Protein AF-A0A4T2C5W6-F1 (afdb_monomer_lite)

Structure (mmCIF, N/CA/C/O backbone):
data_AF-A0A4T2C5W6-F1
#
_entry.id   AF-A0A4T2C5W6-F1
#
loop_
_atom_site.group_PDB
_atom_site.id
_atom_site.type_symbol
_atom_site.label_atom_id
_atom_site.label_alt_id
_atom_site.label_comp_id
_atom_site.label_asym_id
_atom_site.label_entity_id
_atom_site.label_seq_id
_atom_site.pdbx_PDB_ins_code
_atom_site.Cartn_x
_atom_site.Cartn_y
_atom_site.Cartn_z
_atom_site.occupancy
_atom_site.B_iso_or_equiv
_atom_site.auth_seq_id
_atom_site.auth_comp_id
_atom_site.auth_asym_id
_atom_site.auth_atom_id
_atom_site.pdbx_PDB_model_num
ATOM 1 N N . MET A 1 1 ? 34.489 -0.009 -21.075 1.00 45.25 1 MET A N 1
ATOM 2 C CA . MET A 1 1 ? 33.476 0.198 -20.024 1.00 45.25 1 MET A CA 1
ATOM 3 C C . MET A 1 1 ? 32.177 -0.317 -20.602 1.00 45.25 1 MET A C 1
ATOM 5 O O . MET A 1 1 ? 31.768 0.202 -21.627 1.00 45.25 1 MET A O 1
ATOM 9 N N . LEU A 1 2 ? 31.645 -1.422 -20.079 1.00 47.81 2 LEU A N 1
ATOM 10 C CA . LEU A 1 2 ? 30.316 -1.887 -20.470 1.00 47.81 2 LEU A CA 1
ATOM 11 C C . LEU A 1 2 ? 29.324 -1.000 -19.714 1.00 47.81 2 LEU A C 1
ATOM 13 O O . LEU A 1 2 ? 29.351 -0.995 -18.481 1.00 47.81 2 LEU A O 1
ATOM 17 N N . ASP A 1 3 ? 28.538 -0.211 -20.446 1.00 53.34 3 ASP A N 1
ATOM 18 C CA . ASP A 1 3 ? 27.365 0.473 -19.903 1.00 53.34 3 ASP A CA 1
ATOM 19 C C . ASP A 1 3 ? 26.443 -0.606 -19.333 1.00 53.34 3 ASP A C 1
ATOM 21 O O . ASP A 1 3 ? 25.824 -1.372 -20.073 1.00 53.34 3 ASP A O 1
ATOM 25 N N . HIS A 1 4 ? 26.419 -0.727 -18.008 1.00 56.66 4 HIS A N 1
ATOM 26 C CA . HIS A 1 4 ? 25.373 -1.488 -17.346 1.00 56.66 4 HIS A CA 1
ATOM 27 C C . HIS A 1 4 ? 24.108 -0.643 -17.486 1.00 56.66 4 HIS A C 1
ATOM 29 O O . HIS A 1 4 ? 24.172 0.553 -17.189 1.00 56.66 4 HIS A O 1
ATOM 35 N N . PRO A 1 5 ? 22.990 -1.203 -17.971 1.00 62.75 5 PRO A N 1
ATOM 36 C CA . PRO A 1 5 ? 21.770 -0.427 -18.061 1.00 62.75 5 PRO A CA 1
ATOM 37 C C . PRO A 1 5 ? 21.413 0.102 -16.665 1.00 62.75 5 PRO A C 1
ATOM 39 O O . PRO A 1 5 ? 21.513 -0.618 -15.672 1.00 62.75 5 PRO A O 1
ATOM 42 N N . GLU A 1 6 ? 21.084 1.392 -16.580 1.00 82.06 6 GLU A N 1
ATOM 43 C CA . GLU A 1 6 ? 20.726 2.023 -15.311 1.00 82.06 6 GLU A CA 1
ATOM 44 C C . GLU A 1 6 ? 19.495 1.323 -14.719 1.00 82.06 6 GLU A C 1
ATOM 46 O O . GLU A 1 6 ? 18.515 1.063 -15.422 1.00 82.06 6 GLU A O 1
ATOM 51 N N . SER A 1 7 ? 19.551 1.009 -13.423 1.00 91.06 7 SER A N 1
ATOM 52 C CA . SER A 1 7 ? 18.436 0.416 -12.679 1.00 91.06 7 SER A CA 1
ATOM 53 C C . SER A 1 7 ? 17.162 1.249 -12.826 1.00 91.06 7 SER A C 1
ATOM 55 O O . SER A 1 7 ? 17.215 2.481 -12.836 1.00 91.06 7 SER A O 1
ATOM 57 N N . ILE A 1 8 ? 16.003 0.595 -12.844 1.00 94.81 8 ILE A N 1
ATOM 58 C CA . ILE A 1 8 ? 14.708 1.271 -12.959 1.00 94.81 8 ILE A CA 1
ATOM 59 C C . ILE A 1 8 ? 14.157 1.537 -11.556 1.00 94.81 8 ILE A C 1
ATOM 61 O O . ILE A 1 8 ? 13.962 0.606 -10.780 1.00 94.81 8 ILE A O 1
ATOM 65 N N . SER A 1 9 ? 13.857 2.791 -11.218 1.00 96.56 9 SER A N 1
ATOM 66 C CA . SER A 1 9 ? 13.203 3.126 -9.945 1.00 96.56 9 SER A CA 1
ATOM 67 C C . SER A 1 9 ? 11.696 2.864 -9.976 1.00 96.56 9 SER A C 1
ATOM 69 O O . SER A 1 9 ? 11.024 3.102 -10.986 1.00 96.56 9 SER A O 1
ATOM 71 N N . GLY A 1 10 ? 11.137 2.460 -8.834 1.00 97.50 10 GLY A N 1
ATOM 72 C CA . GLY A 1 10 ? 9.693 2.474 -8.617 1.00 97.50 10 GLY A CA 1
ATOM 73 C C . GLY A 1 10 ? 9.111 3.878 -8.815 1.00 97.50 10 GLY A C 1
ATOM 74 O O . GLY A 1 10 ? 9.710 4.889 -8.453 1.00 97.50 10 GLY A O 1
ATOM 75 N N . THR A 1 11 ? 7.930 3.965 -9.422 1.00 97.38 11 THR A N 1
ATOM 76 C CA . THR A 1 11 ? 7.331 5.250 -9.820 1.00 97.38 11 THR A CA 1
ATOM 77 C C . THR A 1 11 ? 5.816 5.268 -9.654 1.00 97.38 11 THR A C 1
ATOM 79 O O . THR A 1 11 ? 5.150 4.234 -9.610 1.00 97.38 11 THR A O 1
ATOM 82 N N . ASN A 1 12 ? 5.245 6.470 -9.576 1.00 96.38 12 ASN A N 1
ATOM 83 C CA . ASN A 1 12 ? 3.798 6.697 -9.626 1.00 96.38 12 ASN A CA 1
ATOM 84 C C . ASN A 1 12 ? 3.313 7.131 -11.025 1.00 96.38 12 ASN A C 1
ATOM 86 O O . ASN A 1 12 ? 2.111 7.324 -11.227 1.00 96.38 12 ASN A O 1
ATOM 90 N N . ALA A 1 13 ? 4.222 7.299 -11.992 1.00 97.31 13 ALA A N 1
ATOM 91 C CA . ALA A 1 13 ? 3.885 7.709 -13.351 1.00 97.31 13 ALA A CA 1
ATOM 92 C C . ALA A 1 13 ? 3.167 6.577 -14.099 1.00 97.31 13 ALA A C 1
ATOM 94 O O . ALA A 1 13 ? 3.681 5.463 -14.215 1.00 97.31 13 ALA A O 1
ATOM 95 N N . ARG A 1 14 ? 1.955 6.844 -14.597 1.00 95.00 14 ARG A N 1
ATOM 96 C CA . ARG A 1 14 ? 1.139 5.845 -15.308 1.00 95.00 14 ARG A CA 1
ATOM 97 C C . ARG A 1 14 ? 1.819 5.412 -16.610 1.00 95.00 14 ARG A C 1
ATOM 99 O O . ARG A 1 14 ? 2.407 6.233 -17.301 1.00 95.00 14 ARG A O 1
ATOM 106 N N . GLY A 1 15 ? 1.698 4.129 -16.950 1.00 94.75 15 GLY A N 1
ATOM 107 C CA . GLY A 1 15 ? 2.243 3.561 -18.190 1.00 94.75 15 GLY A CA 1
ATOM 108 C C . GLY A 1 15 ? 3.731 3.198 -18.142 1.00 94.75 15 GLY A C 1
ATOM 109 O O . GLY A 1 15 ? 4.209 2.552 -19.067 1.00 94.75 15 GLY A O 1
ATOM 110 N N . GLN A 1 16 ? 4.455 3.550 -17.073 1.00 96.38 16 GLN A N 1
ATOM 111 C CA . GLN A 1 16 ? 5.837 3.101 -16.873 1.00 96.38 16 GLN A CA 1
ATOM 112 C C . GLN A 1 16 ? 5.883 1.665 -16.329 1.00 96.38 16 GLN A C 1
ATOM 114 O O . GLN A 1 16 ? 4.996 1.246 -15.583 1.00 96.38 16 GLN A O 1
ATOM 119 N N . LEU A 1 17 ? 6.934 0.917 -16.683 1.00 96.62 17 LEU A N 1
ATOM 120 C CA . LEU A 1 17 ? 7.119 -0.490 -16.300 1.00 96.62 17 LEU A CA 1
ATOM 121 C C . LEU A 1 17 ? 7.062 -0.699 -14.777 1.00 96.62 17 LEU A C 1
ATOM 123 O O . LEU A 1 17 ? 6.331 -1.569 -14.306 1.00 96.62 17 LEU A O 1
ATOM 127 N N . ALA A 1 18 ? 7.768 0.151 -14.025 1.00 97.12 18 ALA A N 1
ATOM 128 C CA . ALA A 1 18 ? 7.822 0.146 -12.562 1.00 97.12 18 ALA A CA 1
ATOM 129 C C . ALA A 1 18 ? 6.740 1.030 -11.901 1.00 97.12 18 ALA A C 1
ATOM 131 O O . ALA A 1 18 ? 6.877 1.461 -10.751 1.00 97.12 18 ALA A O 1
ATOM 132 N N . SER A 1 19 ? 5.667 1.365 -12.630 1.00 98.00 19 SER A N 1
ATOM 133 C CA . SER A 1 19 ? 4.544 2.121 -12.068 1.00 98.00 19 SER A CA 1
ATOM 134 C C . SER A 1 19 ? 3.847 1.317 -10.975 1.00 98.00 19 SER A C 1
ATOM 136 O O . SER A 1 19 ? 3.672 0.101 -11.109 1.00 98.00 19 SER A O 1
ATOM 138 N N . ARG A 1 20 ? 3.416 1.998 -9.907 1.00 96.56 20 ARG A N 1
ATOM 139 C CA . ARG A 1 20 ? 2.690 1.371 -8.799 1.00 96.56 20 ARG A CA 1
ATOM 140 C C . ARG A 1 20 ? 1.522 0.521 -9.302 1.00 96.56 20 ARG A C 1
ATOM 142 O O . ARG A 1 20 ? 0.782 0.921 -10.204 1.00 96.56 20 ARG A O 1
ATOM 149 N N . SER A 1 21 ? 1.353 -0.649 -8.698 1.00 96.75 21 SER A N 1
ATOM 150 C CA . SER A 1 21 ? 0.258 -1.557 -9.031 1.00 96.75 21 SER A CA 1
ATOM 151 C C . SER A 1 21 ? -0.951 -1.349 -8.113 1.00 96.75 21 SER A C 1
ATOM 153 O O . SER A 1 21 ? -1.037 -0.375 -7.366 1.00 96.75 21 SER A O 1
ATOM 155 N N . SER A 1 22 ? -1.913 -2.263 -8.194 1.00 96.25 22 SER A N 1
ATOM 156 C CA . SER A 1 22 ? -2.975 -2.419 -7.202 1.00 96.25 22 SER A CA 1
ATOM 157 C C . SER A 1 22 ? -2.614 -3.507 -6.193 1.00 96.25 22 SER A C 1
ATOM 159 O O . SER A 1 22 ? -1.877 -4.445 -6.509 1.00 96.25 22 SER A O 1
ATOM 161 N N . TRP A 1 23 ? -3.163 -3.382 -4.988 1.00 97.75 23 TRP A N 1
ATOM 162 C CA . TRP A 1 23 ? -3.029 -4.383 -3.937 1.00 97.75 23 TRP A CA 1
ATOM 163 C C . TRP A 1 23 ? -3.803 -5.653 -4.273 1.00 97.75 23 TRP A C 1
ATOM 165 O O . TRP A 1 23 ? -4.943 -5.587 -4.736 1.00 97.75 23 TRP A O 1
ATOM 175 N N . ARG A 1 24 ? -3.208 -6.807 -3.982 1.00 98.31 24 ARG A N 1
ATOM 176 C CA . ARG A 1 24 ? -3.917 -8.083 -3.928 1.00 98.31 24 ARG A CA 1
ATOM 177 C C . ARG A 1 24 ? -4.754 -8.139 -2.656 1.00 98.31 24 ARG A C 1
ATOM 179 O O . ARG A 1 24 ? -4.331 -7.678 -1.597 1.00 98.31 24 ARG A O 1
ATOM 186 N N . ASP A 1 25 ? -5.906 -8.792 -2.739 1.00 97.25 25 ASP A N 1
ATOM 187 C CA . ASP A 1 25 ? -6.771 -9.039 -1.583 1.00 97.25 25 ASP A CA 1
ATOM 188 C C . ASP A 1 25 ? -6.022 -9.688 -0.413 1.00 97.25 25 ASP A C 1
ATOM 190 O O . ASP A 1 25 ? -6.188 -9.282 0.734 1.00 97.25 25 ASP A O 1
ATOM 194 N N . GLN A 1 26 ? -5.187 -10.689 -0.709 1.00 97.81 26 GLN A N 1
ATOM 195 C CA . GLN A 1 26 ? -4.390 -11.398 0.295 1.00 97.81 26 GLN A CA 1
ATOM 196 C C . GLN A 1 26 ? -3.355 -10.488 0.955 1.00 97.81 26 GLN A C 1
ATOM 198 O O . GLN A 1 26 ? -3.123 -10.608 2.149 1.00 97.81 26 GLN A O 1
ATOM 203 N N . THR A 1 27 ? -2.782 -9.545 0.210 1.00 98.56 27 THR A N 1
ATOM 204 C CA . THR A 1 27 ? -1.826 -8.561 0.727 1.00 98.56 27 THR A CA 1
ATOM 205 C C . THR A 1 27 ? -2.502 -7.592 1.695 1.00 98.56 27 THR A C 1
ATOM 207 O O . THR A 1 27 ? -1.971 -7.317 2.767 1.00 98.56 27 THR A O 1
ATOM 210 N N . VAL A 1 28 ? -3.711 -7.122 1.366 1.00 98.44 28 VAL A N 1
ATOM 211 C CA . VAL A 1 28 ? -4.498 -6.266 2.272 1.00 98.44 28 VAL A CA 1
ATOM 212 C C . VAL A 1 28 ? -4.918 -7.030 3.528 1.00 98.44 28 VAL A C 1
ATOM 214 O O . VAL A 1 28 ? -4.811 -6.495 4.630 1.00 98.44 28 VAL A O 1
ATOM 217 N N . GLN A 1 29 ? -5.380 -8.275 3.376 1.00 98.38 29 GLN A N 1
ATOM 218 C CA . GLN A 1 29 ? -5.744 -9.127 4.508 1.00 98.38 29 GLN A CA 1
ATOM 219 C C . GLN A 1 29 ? -4.529 -9.421 5.397 1.00 98.38 29 GLN A C 1
ATOM 221 O O . GLN A 1 29 ? -4.606 -9.241 6.605 1.00 98.38 29 GLN A O 1
ATOM 226 N N . GLY A 1 30 ? -3.391 -9.776 4.800 1.00 98.44 30 GLY A N 1
ATOM 227 C CA . GLY A 1 30 ? -2.151 -10.056 5.518 1.00 98.44 30 GLY A CA 1
ATOM 228 C C . GLY A 1 30 ? -1.647 -8.856 6.318 1.00 98.44 30 GLY A C 1
ATOM 229 O O . GLY A 1 30 ? -1.314 -9.012 7.488 1.00 98.44 30 GLY A O 1
ATOM 230 N N . ALA A 1 31 ? -1.670 -7.649 5.741 1.00 98.50 31 ALA A N 1
ATOM 231 C CA . ALA A 1 31 ? -1.281 -6.432 6.456 1.00 98.50 31 ALA A CA 1
ATOM 232 C C . ALA A 1 31 ? -2.190 -6.132 7.663 1.00 98.50 31 ALA A C 1
ATOM 234 O O . ALA A 1 31 ? -1.713 -5.624 8.676 1.00 98.50 31 ALA A O 1
ATOM 235 N N . TRP A 1 32 ? -3.485 -6.450 7.569 1.00 98.56 32 TRP A N 1
ATOM 236 C CA . TRP A 1 32 ? -4.403 -6.361 8.704 1.00 98.56 32 TRP A CA 1
ATOM 237 C C . TRP A 1 32 ? -4.101 -7.433 9.754 1.00 98.56 32 TRP A C 1
ATOM 239 O O . TRP A 1 32 ? -3.941 -7.110 10.926 1.00 98.56 32 TRP A O 1
ATOM 249 N N . ASP A 1 33 ? -3.994 -8.697 9.347 1.00 98.19 33 ASP A N 1
ATOM 250 C CA . ASP A 1 33 ? -3.824 -9.833 10.259 1.00 98.19 33 ASP A CA 1
ATOM 251 C C . ASP A 1 33 ? -2.506 -9.766 11.039 1.00 98.19 33 ASP A C 1
ATOM 253 O O . ASP A 1 33 ? -2.480 -10.104 12.220 1.00 98.19 33 ASP A O 1
ATOM 257 N N . GLN A 1 34 ? -1.437 -9.279 10.404 1.00 97.69 34 GLN A N 1
ATOM 258 C CA . GLN A 1 34 ? -0.122 -9.098 11.026 1.00 97.69 34 GLN A CA 1
ATOM 259 C C . GLN A 1 34 ? -0.047 -7.875 11.949 1.00 97.69 34 GLN A C 1
ATOM 261 O O . GLN A 1 34 ? 0.857 -7.795 12.780 1.00 97.69 34 GLN A O 1
ATOM 266 N N . ALA A 1 35 ? -0.962 -6.912 11.812 1.00 97.88 35 ALA A N 1
ATOM 267 C CA . ALA A 1 35 ? -0.981 -5.750 12.687 1.00 97.88 35 ALA A CA 1
ATOM 268 C C . ALA A 1 35 ? -1.390 -6.150 14.113 1.00 97.88 35 ALA A C 1
ATOM 270 O O . ALA A 1 35 ? -2.214 -7.046 14.326 1.00 97.88 35 ALA A O 1
ATOM 271 N N . VAL A 1 36 ? -0.824 -5.447 15.095 1.00 98.12 36 VAL A N 1
ATOM 272 C CA . VAL A 1 36 ? -1.098 -5.683 16.517 1.00 98.12 36 VAL A CA 1
ATOM 273 C C . VAL A 1 36 ? -2.555 -5.347 16.823 1.00 98.12 36 VAL A C 1
ATOM 275 O O . VAL A 1 36 ? -3.032 -4.271 16.459 1.00 98.12 36 VAL A O 1
ATOM 278 N N . ASP A 1 37 ? -3.254 -6.251 17.507 1.00 98.38 37 ASP A N 1
ATOM 279 C CA . ASP A 1 37 ? -4.630 -6.024 17.948 1.00 98.38 37 ASP A CA 1
ATOM 280 C C . ASP A 1 37 ? -4.713 -4.896 18.979 1.00 98.38 37 ASP A C 1
ATOM 282 O O . ASP A 1 37 ? -3.919 -4.822 19.921 1.00 98.38 37 ASP A O 1
ATOM 286 N N . ALA A 1 38 ? -5.720 -4.039 18.829 1.00 96.81 38 ALA A N 1
ATOM 287 C CA . ALA A 1 38 ? -6.051 -3.054 19.847 1.00 96.81 38 ALA A CA 1
ATOM 288 C C . ALA A 1 38 ? -7.020 -3.655 20.890 1.00 96.81 38 ALA A C 1
ATOM 290 O O . ALA A 1 38 ? -7.948 -4.376 20.515 1.00 96.81 38 ALA A O 1
ATOM 291 N N . PRO A 1 39 ? -6.891 -3.331 22.196 1.00 93.38 39 PRO A N 1
ATOM 292 C CA . PRO A 1 39 ? -7.712 -3.92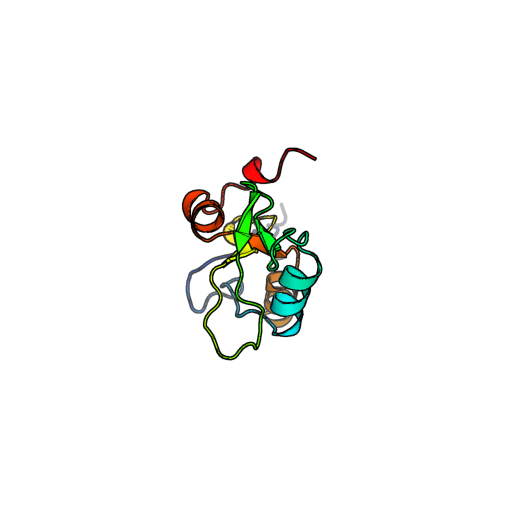4 23.263 1.00 93.38 39 PRO A CA 1
ATOM 293 C C . PRO A 1 39 ? -9.229 -3.752 23.105 1.00 93.38 39 PRO A C 1
ATOM 295 O O . PRO A 1 39 ? -10.001 -4.503 23.692 1.00 93.38 39 PRO A O 1
ATOM 298 N N . GLN A 1 40 ? -9.662 -2.745 22.348 1.00 89.19 40 GLN A N 1
ATOM 299 C CA . GLN A 1 40 ? -11.070 -2.391 22.134 1.00 89.19 40 GLN A CA 1
ATOM 300 C C . GLN A 1 40 ? -11.601 -2.903 20.781 1.00 89.19 40 GLN A C 1
ATOM 302 O O . GLN A 1 40 ? -12.713 -2.557 20.387 1.00 89.19 40 GLN A O 1
ATOM 307 N N . GLY A 1 41 ? -10.816 -3.730 20.082 1.00 93.12 41 GLY A N 1
ATOM 308 C CA . GLY A 1 41 ? -11.049 -4.130 18.697 1.00 93.12 41 GLY A CA 1
ATOM 309 C C . GLY A 1 41 ? -10.284 -3.254 17.703 1.00 93.12 41 GLY A C 1
ATOM 310 O O . GLY A 1 41 ? -9.842 -2.155 18.030 1.00 93.12 41 GLY A O 1
ATOM 311 N N . GLY A 1 42 ? -10.114 -3.767 16.483 1.00 97.50 42 GLY A N 1
ATOM 312 C CA . GLY A 1 42 ? -9.298 -3.124 15.455 1.00 97.50 42 GLY A CA 1
ATOM 313 C C . GLY A 1 42 ? -7.803 -3.417 15.602 1.00 97.50 42 GLY A C 1
ATOM 314 O O . GLY A 1 42 ? -7.401 -4.363 16.281 1.00 97.50 42 GLY A O 1
ATOM 315 N N . LYS A 1 43 ? -6.979 -2.605 14.939 1.00 98.56 43 LYS A N 1
ATOM 316 C CA . LYS A 1 43 ? -5.524 -2.762 14.843 1.00 98.56 43 LYS A CA 1
ATOM 317 C C . LYS A 1 43 ? -4.812 -1.469 15.217 1.00 98.56 43 LYS A C 1
ATOM 319 O O . LYS A 1 43 ? -5.304 -0.381 14.922 1.00 98.56 43 LYS A O 1
ATOM 324 N N . PHE A 1 44 ? -3.643 -1.565 15.837 1.00 98.06 44 PHE A N 1
ATOM 325 C CA . PHE A 1 44 ? -2.799 -0.401 16.085 1.00 98.06 44 PHE A CA 1
ATOM 326 C C . PHE A 1 44 ? -2.013 0.003 14.839 1.00 98.06 44 PHE A C 1
ATOM 328 O O . PHE A 1 44 ? -1.412 -0.829 14.160 1.00 98.06 44 PHE A O 1
ATOM 335 N N . CYS A 1 45 ? -1.948 1.310 14.588 1.00 97.00 45 CYS A N 1
ATOM 336 C CA . CYS A 1 45 ? -0.932 1.893 13.726 1.00 97.00 45 CYS A CA 1
ATOM 337 C C . CYS A 1 45 ? 0.442 1.739 14.402 1.00 97.00 45 CYS A C 1
ATOM 339 O O . CYS A 1 45 ? 0.631 2.292 15.491 1.00 97.00 45 CYS A O 1
ATOM 341 N N . PRO A 1 46 ? 1.418 1.063 13.776 1.00 94.75 46 PRO A N 1
ATOM 342 C CA . PRO A 1 46 ? 2.720 0.813 14.392 1.00 94.75 46 PRO A CA 1
ATOM 343 C C . PRO A 1 46 ? 3.521 2.100 14.634 1.00 94.75 46 PRO A C 1
ATOM 345 O O . PRO A 1 46 ? 4.334 2.150 15.549 1.00 94.75 46 PRO A O 1
ATOM 348 N N . SER A 1 47 ? 3.259 3.161 13.865 1.00 94.44 47 SER A N 1
ATOM 349 C CA . SER A 1 47 ? 4.015 4.418 13.935 1.00 94.44 47 SER A CA 1
ATOM 350 C C . SER A 1 47 ? 3.559 5.363 15.050 1.00 94.44 47 SER A C 1
ATOM 352 O O . SER A 1 47 ? 4.339 6.199 15.496 1.00 94.44 47 SER A O 1
ATOM 354 N N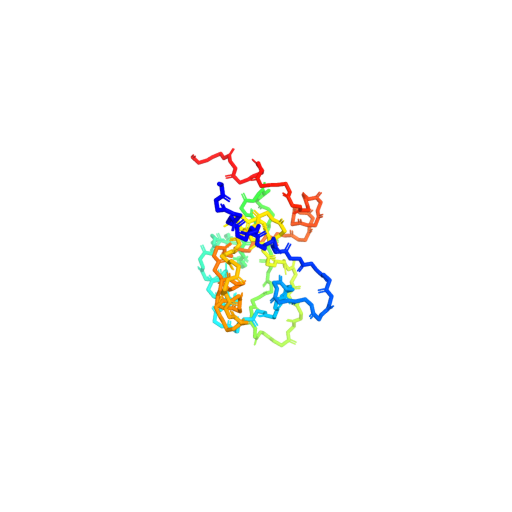 . CYS A 1 48 ? 2.299 5.286 15.494 1.00 95.00 48 CYS A N 1
ATOM 355 C CA . CYS A 1 48 ? 1.757 6.228 16.487 1.00 95.00 48 CYS A CA 1
ATOM 356 C C . CYS A 1 48 ? 0.833 5.612 17.545 1.00 95.00 48 CYS A C 1
ATOM 358 O O . CYS A 1 48 ? 0.322 6.340 18.394 1.00 95.00 48 CYS A O 1
ATOM 360 N N . GLY A 1 49 ? 0.551 4.308 17.480 1.00 95.62 49 GLY A N 1
ATOM 361 C CA . GLY A 1 49 ? -0.333 3.619 18.425 1.00 95.62 49 GLY A CA 1
ATOM 362 C C . GLY A 1 49 ? -1.818 3.985 18.313 1.00 95.62 49 GLY A C 1
ATOM 363 O O . GLY A 1 49 ? -2.616 3.545 19.132 1.00 95.62 49 GLY A O 1
ATOM 364 N N . THR A 1 50 ? -2.227 4.780 17.318 1.00 96.50 50 THR A N 1
ATOM 365 C CA . THR A 1 50 ? -3.655 5.051 17.072 1.00 96.50 50 THR A CA 1
ATOM 366 C C . THR A 1 50 ? -4.352 3.793 16.558 1.00 96.50 50 THR A C 1
ATOM 368 O O . THR A 1 50 ? -3.823 3.117 15.677 1.00 96.50 50 THR A O 1
ATOM 371 N N . THR A 1 51 ? -5.545 3.500 17.073 1.00 98.25 51 THR A N 1
ATOM 372 C CA . THR A 1 51 ? -6.371 2.374 16.620 1.00 98.25 51 THR A CA 1
ATOM 373 C C . THR A 1 51 ? -7.102 2.694 15.316 1.00 98.25 51 THR A C 1
ATOM 375 O O . THR A 1 51 ? -7.689 3.767 15.175 1.00 98.25 51 THR A O 1
ATOM 378 N N . VAL A 1 52 ? -7.115 1.734 14.395 1.00 98.19 52 VAL A N 1
ATOM 379 C CA . VAL A 1 52 ? -7.948 1.706 13.184 1.00 98.19 52 VAL A CA 1
ATOM 380 C C . VAL A 1 52 ? -8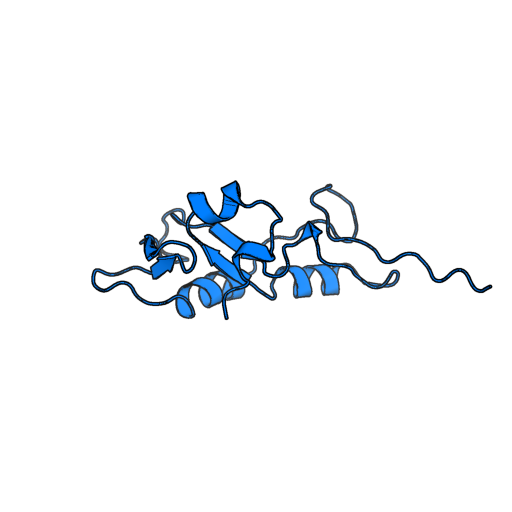.882 0.498 13.253 1.00 98.19 52 VAL A C 1
ATOM 382 O O . VAL A 1 52 ? -8.501 -0.557 13.758 1.00 98.19 52 VAL A O 1
ATOM 385 N N . ASN A 1 53 ? -10.123 0.641 12.803 1.00 97.94 53 ASN A N 1
ATOM 386 C CA . ASN A 1 53 ? -11.215 -0.252 13.203 1.00 97.94 53 ASN A CA 1
ATOM 387 C C . ASN A 1 53 ? -11.840 -1.027 12.042 1.00 97.94 53 ASN A C 1
ATOM 389 O O . ASN A 1 53 ? -12.533 -2.020 12.274 1.00 97.94 53 ASN A O 1
ATOM 393 N N . VAL A 1 54 ? -11.621 -0.607 10.795 1.00 98.00 54 VAL A N 1
ATOM 394 C CA . VAL A 1 54 ? -12.323 -1.194 9.652 1.00 98.00 54 VAL A CA 1
ATOM 395 C C . VAL A 1 54 ? -11.506 -2.327 9.036 1.00 98.00 54 VAL A C 1
ATOM 397 O O . VAL A 1 54 ? -10.567 -2.109 8.262 1.00 98.00 54 VAL A O 1
ATOM 400 N N . ALA A 1 55 ? -11.914 -3.559 9.346 1.00 97.31 55 ALA A N 1
ATOM 401 C CA . ALA A 1 55 ? -11.330 -4.761 8.767 1.00 97.31 55 ALA A CA 1
ATOM 402 C C . ALA A 1 55 ? -11.532 -4.822 7.234 1.00 97.31 55 ALA A C 1
ATOM 404 O O . ALA A 1 55 ? -12.558 -4.347 6.717 1.00 97.31 55 ALA A O 1
ATOM 405 N N . PRO A 1 56 ? -10.594 -5.440 6.489 1.00 97.19 56 PRO A N 1
ATOM 406 C CA . PRO A 1 56 ? -10.779 -5.757 5.077 1.00 97.19 56 PRO A CA 1
ATOM 407 C C . PRO A 1 56 ? -12.073 -6.539 4.830 1.00 97.19 56 PRO A C 1
ATOM 409 O O . PRO A 1 56 ? -12.516 -7.314 5.672 1.00 97.19 56 PRO A O 1
ATOM 412 N N . LYS A 1 57 ? -12.673 -6.355 3.647 1.00 94.12 57 LYS A N 1
ATOM 413 C CA . LYS A 1 57 ? -13.866 -7.100 3.190 1.00 94.12 57 LYS A CA 1
ATOM 414 C C . LYS A 1 57 ? -15.102 -6.984 4.100 1.00 94.12 57 LYS A C 1
ATOM 416 O O . LYS A 1 57 ? -16.053 -7.737 3.933 1.00 94.12 57 LYS A O 1
ATOM 421 N N . SER A 1 58 ? -15.140 -5.990 4.988 1.00 95.50 58 SER A N 1
ATOM 422 C CA . SER A 1 58 ? -16.297 -5.673 5.841 1.00 95.50 58 SER A CA 1
ATOM 423 C C . SER A 1 58 ? -17.474 -5.025 5.096 1.00 95.50 58 SER A C 1
ATOM 425 O O . SER A 1 58 ? -18.535 -4.826 5.677 1.00 95.50 58 SER A O 1
ATOM 427 N N . GLY A 1 59 ? -17.294 -4.657 3.822 1.00 95.56 59 GLY A N 1
ATOM 428 C CA . GLY A 1 59 ? -18.263 -3.868 3.051 1.00 95.56 59 GLY A CA 1
ATOM 429 C C . GLY A 1 59 ? -18.185 -2.357 3.309 1.00 95.56 59 GLY A C 1
ATOM 430 O O . GLY A 1 59 ? -18.890 -1.596 2.652 1.00 95.56 59 GLY A O 1
ATOM 431 N N . ILE A 1 60 ? -17.303 -1.915 4.213 1.00 96.50 60 ILE A N 1
ATOM 432 C CA . ILE A 1 60 ? -17.026 -0.506 4.519 1.00 96.50 60 ILE A CA 1
ATOM 433 C C . ILE A 1 60 ? -15.608 -0.164 4.038 1.00 96.50 60 ILE A C 1
ATOM 435 O O . ILE A 1 60 ? -14.708 -1.007 4.044 1.00 96.50 60 ILE A O 1
ATOM 439 N N . ALA A 1 61 ? -15.400 1.076 3.589 1.00 95.56 61 ALA A N 1
ATOM 440 C CA . ALA A 1 61 ? -14.072 1.557 3.222 1.00 95.56 61 ALA A CA 1
ATOM 441 C C . ALA A 1 61 ? -13.136 1.566 4.442 1.00 95.56 61 ALA A C 1
ATOM 443 O O . ALA A 1 61 ? -13.514 2.034 5.513 1.00 95.56 61 ALA A O 1
ATOM 444 N N . ARG A 1 62 ? -11.907 1.069 4.260 1.00 97.06 62 ARG A N 1
ATOM 445 C CA . ARG A 1 62 ? -10.882 1.026 5.312 1.00 97.06 62 ARG A CA 1
ATOM 446 C C . ARG A 1 62 ? -10.584 2.429 5.852 1.00 97.06 62 ARG A C 1
ATOM 448 O O . ARG A 1 62 ? -10.486 3.377 5.074 1.00 97.06 62 ARG A O 1
ATOM 455 N N . ASP A 1 63 ? -10.363 2.536 7.159 1.00 98.00 63 ASP A N 1
ATOM 456 C CA . ASP A 1 63 ? -9.932 3.756 7.860 1.00 98.00 63 ASP A CA 1
ATOM 457 C C . ASP A 1 63 ? -8.401 3.850 8.015 1.00 98.00 63 ASP A C 1
ATOM 459 O O . ASP A 1 63 ? -7.879 4.625 8.815 1.00 98.00 63 ASP A O 1
ATOM 463 N N . TRP A 1 64 ? -7.672 3.069 7.218 1.00 98.25 64 TRP A N 1
ATOM 464 C CA . TRP A 1 64 ? -6.222 2.925 7.246 1.00 98.25 64 TRP A CA 1
ATOM 465 C C . TRP A 1 64 ? -5.648 2.740 5.842 1.00 98.25 64 TRP A C 1
ATOM 467 O O . TRP A 1 64 ? -6.343 2.321 4.910 1.00 98.25 64 TRP A O 1
ATOM 477 N N . ASP A 1 65 ? -4.360 3.038 5.703 1.00 98.19 65 ASP A N 1
ATOM 478 C CA . ASP A 1 65 ? -3.628 2.971 4.444 1.00 98.19 65 ASP A CA 1
ATOM 479 C C . ASP A 1 65 ? -2.619 1.813 4.4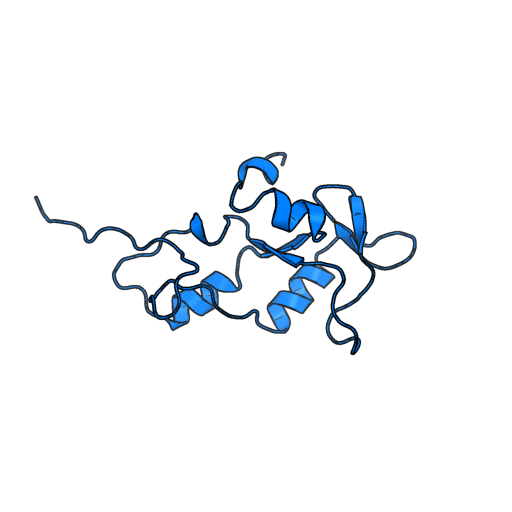49 1.00 98.19 65 ASP A C 1
ATOM 481 O O . ASP A 1 65 ? -2.136 1.364 5.488 1.00 98.19 65 ASP A O 1
ATOM 485 N N . MET A 1 66 ? -2.280 1.341 3.249 1.00 97.75 66 MET A N 1
ATOM 486 C CA . MET A 1 66 ? -1.183 0.392 3.050 1.00 97.75 66 MET A CA 1
ATOM 487 C C . MET A 1 66 ? 0.123 1.169 2.924 1.00 97.75 66 MET A C 1
ATOM 489 O O . MET A 1 66 ? 0.234 2.059 2.076 1.00 97.75 66 MET A O 1
ATOM 493 N N . SER A 1 67 ? 1.094 0.836 3.758 1.00 96.88 67 SER A N 1
ATOM 494 C CA . SER A 1 67 ? 2.448 1.370 3.691 1.00 96.88 67 SER A CA 1
ATOM 495 C C . SER A 1 67 ? 3.392 0.365 3.052 1.00 96.88 67 SER A C 1
ATOM 497 O O . SER A 1 67 ? 3.127 -0.836 3.087 1.00 96.88 67 SER A O 1
ATOM 499 N N . HIS A 1 68 ? 4.484 0.863 2.483 1.00 96.88 68 HIS A N 1
ATOM 500 C CA . HIS A 1 68 ? 5.580 0.068 1.937 1.00 96.88 68 HIS A CA 1
ATOM 501 C C . HIS A 1 68 ? 6.855 0.377 2.711 1.00 96.88 68 HIS A C 1
ATOM 503 O O . HIS A 1 68 ? 7.161 1.548 2.927 1.00 96.88 68 HIS A O 1
ATOM 509 N N . ASN A 1 69 ? 7.622 -0.656 3.045 1.00 94.62 69 ASN A N 1
ATOM 510 C CA . ASN A 1 69 ? 8.991 -0.530 3.526 1.00 94.62 69 ASN A CA 1
ATOM 511 C C . ASN A 1 69 ? 9.899 -1.526 2.770 1.00 94.62 69 ASN A C 1
ATOM 513 O O . ASN A 1 69 ? 9.705 -2.734 2.917 1.00 94.62 69 ASN A O 1
ATOM 517 N N . PRO A 1 70 ? 10.854 -1.063 1.941 1.00 96.12 70 PRO A N 1
ATOM 518 C CA . PRO A 1 70 ? 11.083 0.336 1.566 1.00 96.12 70 PRO A CA 1
ATOM 519 C C . PRO A 1 70 ? 9.911 0.908 0.757 1.00 96.12 70 PRO A C 1
ATOM 521 O O . PRO A 1 70 ? 9.219 0.164 0.048 1.00 96.12 70 PRO A O 1
ATOM 524 N N . SER A 1 71 ? 9.704 2.224 0.844 1.00 97.19 71 SER A N 1
ATOM 525 C CA . SER A 1 71 ? 8.679 2.958 0.094 1.00 97.19 71 SER A CA 1
ATOM 526 C C . SER A 1 71 ? 8.801 2.699 -1.403 1.00 97.19 71 SER A C 1
ATOM 528 O O . SER A 1 71 ? 9.906 2.612 -1.934 1.00 97.19 71 SER A O 1
ATOM 530 N N . TRP A 1 72 ? 7.670 2.639 -2.115 1.00 97.50 72 TRP A N 1
ATOM 531 C CA . TRP A 1 72 ? 7.652 2.237 -3.528 1.00 97.50 72 TRP A CA 1
ATOM 532 C C . TRP A 1 72 ? 8.647 3.005 -4.408 1.00 97.50 72 TRP A C 1
ATOM 534 O O . TRP A 1 72 ? 9.374 2.404 -5.189 1.00 97.50 72 TRP A O 1
ATOM 544 N N . THR A 1 73 ? 8.725 4.329 -4.259 1.00 97.12 73 THR A N 1
ATOM 545 C CA . THR A 1 73 ? 9.627 5.170 -5.065 1.00 97.12 73 THR A CA 1
ATOM 546 C C . THR A 1 73 ? 11.098 5.092 -4.658 1.00 97.12 73 THR A C 1
ATOM 548 O O . THR A 1 73 ? 11.937 5.659 -5.347 1.00 97.12 73 THR A O 1
ATOM 551 N N . ASN A 1 74 ? 11.415 4.404 -3.560 1.00 97.00 74 ASN A N 1
ATOM 552 C CA . ASN A 1 74 ? 12.788 4.122 -3.137 1.00 97.00 74 ASN A CA 1
ATOM 553 C C . ASN A 1 74 ? 13.252 2.727 -3.588 1.00 97.00 74 ASN A C 1
ATOM 555 O O . ASN A 1 74 ? 14.425 2.393 -3.434 1.00 97.00 74 ASN A O 1
ATOM 559 N N . ARG A 1 75 ? 12.354 1.906 -4.149 1.00 97.25 75 ARG A N 1
ATOM 560 C CA . ARG A 1 75 ? 12.710 0.604 -4.722 1.00 97.25 75 ARG A CA 1
ATOM 561 C C . ARG A 1 75 ? 13.399 0.777 -6.066 1.00 97.25 75 ARG A C 1
ATOM 563 O O . ARG A 1 75 ? 13.070 1.685 -6.833 1.00 97.25 75 ARG A O 1
ATOM 570 N N . THR A 1 76 ? 14.331 -0.122 -6.351 1.00 96.75 76 THR A N 1
ATOM 571 C CA . THR A 1 76 ? 15.038 -0.211 -7.628 1.00 96.75 76 THR A CA 1
ATOM 572 C C . THR A 1 76 ? 14.912 -1.625 -8.174 1.00 96.75 76 THR A C 1
ATOM 574 O O . THR A 1 76 ? 14.830 -2.589 -7.415 1.00 96.75 76 THR A O 1
ATOM 577 N N . PHE A 1 77 ? 14.844 -1.728 -9.494 1.00 96.25 77 PHE A N 1
ATOM 578 C CA . PHE A 1 77 ? 14.653 -2.973 -10.219 1.00 96.25 77 PHE A CA 1
ATOM 579 C C . PHE A 1 77 ? 15.735 -3.126 -11.277 1.00 96.25 77 PHE A C 1
ATOM 581 O O . PHE A 1 77 ? 16.215 -2.132 -11.837 1.00 96.25 77 PHE A O 1
ATOM 588 N N . GLU A 1 78 ? 16.062 -4.378 -11.584 1.00 95.25 78 GLU A N 1
ATOM 589 C CA . GLU A 1 78 ? 16.930 -4.697 -12.710 1.00 95.25 78 GLU A CA 1
ATOM 590 C C . GLU A 1 78 ? 16.320 -4.188 -14.029 1.00 95.25 78 GLU A C 1
ATOM 592 O O . GLU A 1 78 ? 15.092 -4.182 -14.188 1.00 95.25 78 GLU A O 1
ATOM 597 N N . PRO A 1 79 ? 17.136 -3.756 -15.000 1.00 92.44 79 PRO A N 1
ATOM 598 C CA . PRO A 1 79 ? 16.627 -3.159 -16.236 1.00 92.44 79 PRO A CA 1
ATOM 599 C C . PRO A 1 79 ? 15.819 -4.110 -17.129 1.00 92.44 79 PRO A C 1
ATOM 601 O O . PRO A 1 79 ? 15.027 -3.651 -17.953 1.00 92.44 79 PRO A O 1
ATOM 604 N N . ASP A 1 80 ? 16.003 -5.422 -16.977 1.00 93.81 80 ASP A N 1
ATOM 605 C CA . ASP A 1 80 ? 15.284 -6.476 -17.700 1.00 93.81 80 ASP A CA 1
ATOM 606 C C . ASP A 1 80 ? 14.073 -7.036 -16.924 1.00 93.81 80 ASP A C 1
ATOM 608 O O . ASP A 1 80 ? 13.454 -8.014 -17.356 1.00 93.81 80 ASP A O 1
ATOM 612 N N . ILE A 1 81 ? 13.688 -6.399 -15.807 1.00 96.69 81 ILE A N 1
ATOM 613 C CA . ILE A 1 81 ? 12.507 -6.764 -15.018 1.00 96.69 81 ILE A CA 1
ATOM 614 C C . ILE A 1 81 ? 11.255 -6.823 -15.904 1.00 96.69 81 ILE A C 1
ATOM 616 O O . ILE A 1 81 ? 11.002 -5.978 -16.763 1.00 96.69 81 ILE A O 1
ATOM 620 N N . VAL A 1 82 ? 10.398 -7.809 -15.659 1.00 97.12 82 VAL A N 1
ATOM 621 C CA . VAL A 1 82 ? 9.095 -7.902 -16.325 1.00 97.12 82 VAL A CA 1
ATOM 622 C C . VAL A 1 82 ? 7.993 -7.323 -15.449 1.00 97.12 82 VAL A C 1
ATOM 624 O O . VAL A 1 82 ? 8.053 -7.353 -14.219 1.00 97.12 82 VAL A O 1
ATOM 627 N N . ARG A 1 83 ? 6.921 -6.830 -16.081 1.00 97.12 83 ARG A N 1
ATOM 628 C CA . ARG A 1 83 ? 5.811 -6.184 -15.366 1.00 97.12 83 ARG A CA 1
ATOM 629 C C . ARG A 1 83 ? 5.202 -7.074 -14.280 1.00 97.12 83 ARG A C 1
ATOM 631 O O . ARG A 1 83 ? 4.814 -6.540 -13.248 1.00 97.12 83 ARG A O 1
ATOM 638 N N . SER A 1 84 ? 5.116 -8.390 -14.485 1.00 98.00 84 SER A N 1
ATOM 639 C CA . SER A 1 84 ? 4.597 -9.326 -13.476 1.00 98.00 84 SER A CA 1
ATOM 640 C C . SER A 1 84 ? 5.432 -9.316 -12.196 1.00 98.00 84 SER A C 1
ATOM 642 O O . SER A 1 84 ? 4.855 -9.189 -11.124 1.00 98.00 84 SER A O 1
ATOM 644 N N . ALA A 1 85 ? 6.762 -9.321 -12.310 1.00 98.00 85 ALA A N 1
ATOM 645 C CA . ALA A 1 85 ? 7.660 -9.252 -11.160 1.00 98.00 85 ALA A CA 1
ATOM 646 C C . ALA A 1 85 ? 7.526 -7.916 -10.407 1.00 98.00 85 ALA A C 1
ATOM 648 O O . ALA A 1 85 ? 7.508 -7.901 -9.184 1.00 98.00 85 ALA A O 1
ATOM 649 N N . VAL A 1 86 ? 7.307 -6.800 -11.117 1.00 98.00 86 VAL A N 1
ATOM 650 C CA . VAL A 1 86 ? 6.969 -5.506 -10.486 1.00 98.00 86 VAL A CA 1
ATOM 651 C C . VAL A 1 86 ? 5.637 -5.583 -9.724 1.00 98.00 86 VAL A C 1
ATOM 653 O O . VAL A 1 86 ? 5.489 -4.961 -8.677 1.00 98.00 86 VAL A O 1
ATOM 656 N N . ILE A 1 87 ? 4.630 -6.300 -10.244 1.00 98.25 87 ILE A N 1
ATOM 657 C CA . ILE A 1 87 ? 3.347 -6.496 -9.538 1.00 98.25 87 ILE A CA 1
ATOM 658 C C . ILE A 1 87 ? 3.552 -7.337 -8.279 1.00 98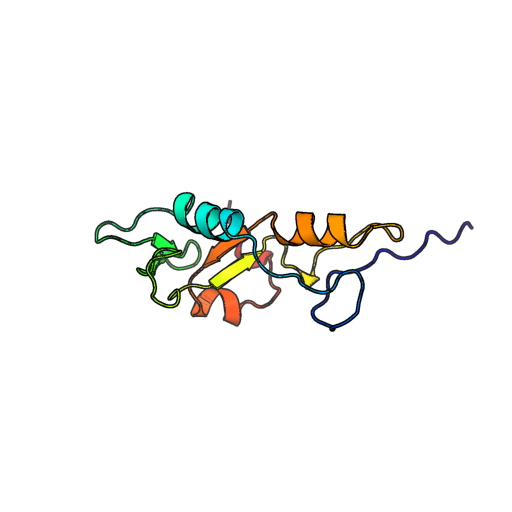.25 87 ILE A C 1
ATOM 660 O O . ILE A 1 87 ? 2.946 -7.019 -7.254 1.00 98.25 87 ILE A O 1
ATOM 664 N N . ASP A 1 88 ? 4.353 -8.398 -8.369 1.00 98.38 88 ASP A N 1
ATOM 665 C CA . ASP A 1 88 ? 4.692 -9.244 -7.227 1.00 98.38 88 ASP A CA 1
ATOM 666 C C . ASP A 1 88 ? 5.390 -8.411 -6.152 1.00 98.38 88 ASP A C 1
ATOM 668 O O . ASP A 1 88 ? 4.868 -8.309 -5.046 1.00 98.38 88 ASP A O 1
ATOM 672 N N . ASP A 1 89 ? 6.451 -7.686 -6.514 1.00 98.12 89 ASP A N 1
ATOM 673 C CA . ASP A 1 89 ? 7.190 -6.824 -5.591 1.00 98.12 89 ASP A CA 1
ATOM 674 C C . ASP A 1 89 ? 6.311 -5.719 -4.985 1.00 98.12 89 ASP A C 1
ATOM 676 O O . ASP A 1 89 ? 6.360 -5.472 -3.782 1.00 98.12 89 ASP A O 1
ATOM 680 N N . TYR A 1 90 ? 5.408 -5.114 -5.769 1.00 98.31 90 TYR A N 1
ATOM 681 C CA . TYR A 1 90 ? 4.449 -4.132 -5.249 1.00 98.31 90 TYR A CA 1
ATOM 682 C C . TYR A 1 90 ? 3.596 -4.685 -4.102 1.00 98.31 90 TYR A C 1
ATOM 684 O O . TYR A 1 90 ? 3.085 -3.908 -3.307 1.00 98.31 90 TYR A O 1
ATOM 692 N N . ASN A 1 91 ? 3.418 -6.000 -3.995 1.00 98.62 91 ASN A N 1
ATOM 693 C CA . ASN A 1 91 ? 2.647 -6.632 -2.927 1.00 98.62 91 ASN A CA 1
ATOM 694 C C . ASN A 1 91 ? 3.507 -7.139 -1.753 1.00 98.62 91 ASN A C 1
ATOM 696 O O . ASN A 1 91 ? 2.948 -7.706 -0.815 1.00 98.62 91 ASN A O 1
ATOM 700 N N . GLU A 1 92 ? 4.817 -6.889 -1.778 1.00 97.88 92 GLU A N 1
ATOM 701 C CA . GLU A 1 92 ? 5.787 -7.262 -0.743 1.00 97.88 92 GLU A CA 1
ATOM 702 C C . GLU A 1 92 ? 6.182 -6.076 0.146 1.00 97.88 92 GLU A C 1
ATOM 704 O O . GLU A 1 92 ? 6.089 -4.910 -0.254 1.00 97.88 92 GLU A O 1
ATOM 709 N N . GLY A 1 93 ? 6.669 -6.367 1.357 1.00 96.44 93 GLY A N 1
ATOM 710 C CA . GLY A 1 93 ? 7.137 -5.344 2.302 1.00 96.44 93 GLY A CA 1
ATOM 711 C C . GLY A 1 93 ? 6.038 -4.347 2.672 1.00 96.44 93 GLY A C 1
ATOM 712 O O . GLY A 1 93 ? 6.273 -3.139 2.693 1.00 96.44 93 GLY A O 1
ATOM 713 N N . VAL A 1 94 ? 4.818 -4.848 2.868 1.00 97.62 94 VAL A N 1
ATOM 714 C CA . VAL A 1 94 ? 3.634 -4.037 3.147 1.00 97.62 94 VAL A CA 1
ATOM 715 C C . VAL A 1 94 ? 3.225 -4.102 4.609 1.00 97.62 94 VAL A C 1
ATOM 717 O O . VAL A 1 94 ? 3.391 -5.125 5.266 1.00 97.62 94 VAL A O 1
ATOM 720 N N . MET A 1 95 ? 2.616 -3.032 5.106 1.00 97.06 95 MET A N 1
ATOM 721 C CA . MET A 1 95 ? 2.062 -2.996 6.459 1.00 97.06 95 MET A CA 1
ATOM 722 C C . MET A 1 95 ? 0.891 -2.023 6.568 1.00 97.06 95 MET A C 1
ATOM 724 O O . MET A 1 95 ? 0.715 -1.131 5.736 1.00 97.06 95 MET A O 1
ATOM 728 N N . LEU A 1 96 ? 0.087 -2.197 7.613 1.00 97.94 96 LEU A N 1
ATOM 729 C CA . LEU A 1 96 ? -0.964 -1.260 7.991 1.00 97.94 96 LEU A CA 1
ATOM 730 C C . LEU A 1 96 ? -0.354 -0.010 8.640 1.00 97.94 96 LEU A C 1
ATOM 732 O O . LEU A 1 96 ? 0.451 -0.116 9.560 1.00 97.94 96 LEU A O 1
ATOM 736 N N . GLU A 1 97 ? -0.780 1.176 8.209 1.00 97.62 97 GLU A N 1
ATOM 737 C CA . GLU A 1 97 ? -0.560 2.437 8.928 1.00 97.62 97 GLU A CA 1
ATOM 738 C C . GLU A 1 97 ? -1.836 3.283 8.912 1.00 97.62 97 GLU A C 1
ATOM 740 O O . GLU A 1 97 ? -2.635 3.227 7.973 1.00 97.62 97 GLU A O 1
ATOM 745 N N . CYS A 1 98 ? -2.025 4.125 9.930 1.00 97.88 98 CYS A N 1
ATOM 746 C CA . CYS A 1 98 ? -3.092 5.118 9.875 1.00 97.88 98 CYS A CA 1
ATOM 747 C C . CYS A 1 98 ? -2.811 6.148 8.759 1.00 97.88 98 CYS A C 1
ATOM 749 O O . CYS A 1 98 ? -1.645 6.406 8.428 1.00 97.88 98 CYS A O 1
ATOM 751 N N . PRO A 1 99 ? -3.850 6.800 8.203 1.00 98.12 99 PRO A N 1
ATOM 752 C CA . PRO A 1 99 ? -3.673 7.712 7.076 1.00 98.12 99 PRO A CA 1
ATOM 753 C C . PRO A 1 99 ? -2.770 8.907 7.390 1.00 98.12 99 PRO A C 1
ATOM 755 O O . PRO A 1 99 ? -2.039 9.380 6.523 1.00 98.12 99 PRO A O 1
ATOM 758 N N . GLN A 1 100 ? -2.793 9.387 8.638 1.00 97.38 100 GLN A N 1
ATOM 759 C CA . GLN A 1 100 ? -1.955 10.503 9.068 1.00 97.38 100 GLN A CA 1
ATOM 760 C C . GLN A 1 100 ? -0.467 10.142 8.996 1.00 97.38 100 GLN A C 1
ATOM 762 O O . GLN A 1 100 ? 0.297 10.878 8.374 1.00 97.38 100 GLN A O 1
ATOM 767 N N . CYS A 1 101 ? -0.050 9.016 9.582 1.00 96.44 101 CYS A N 1
ATOM 768 C CA . CYS A 1 101 ? 1.347 8.578 9.543 1.00 96.44 101 CYS A CA 1
ATOM 769 C C . CYS A 1 101 ? 1.777 8.218 8.121 1.00 96.44 101 CYS A C 1
ATOM 771 O O . CYS A 1 101 ? 2.784 8.740 7.649 1.00 96.44 101 CYS A O 1
ATOM 773 N N . ASN A 1 102 ? 0.984 7.409 7.407 1.00 97.31 102 ASN A N 1
ATOM 774 C CA . ASN A 1 102 ? 1.315 6.962 6.054 1.00 97.31 102 ASN A CA 1
ATOM 775 C C . ASN A 1 102 ? 1.574 8.152 5.115 1.00 97.31 102 ASN A C 1
ATOM 777 O O . ASN A 1 102 ? 2.674 8.298 4.582 1.00 97.31 102 ASN A O 1
ATOM 781 N N . ARG A 1 103 ? 0.579 9.037 4.979 1.00 96.06 103 ARG A N 1
ATOM 782 C CA . ARG A 1 103 ? 0.590 10.117 3.983 1.00 96.06 103 ARG A CA 1
ATOM 783 C C . ARG A 1 103 ? 1.560 11.237 4.331 1.00 96.06 103 ARG A C 1
ATOM 785 O O . ARG A 1 103 ? 2.137 11.817 3.417 1.00 96.06 103 ARG A O 1
ATOM 792 N N . SER A 1 104 ? 1.733 11.553 5.618 1.00 96.19 104 SER A N 1
ATOM 793 C CA . SER A 1 104 ? 2.637 12.636 6.037 1.00 96.19 104 SER A CA 1
ATOM 794 C C . SER A 1 104 ? 4.106 12.305 5.790 1.00 96.19 104 SER A C 1
ATOM 796 O O . SER A 1 104 ? 4.878 13.203 5.467 1.00 96.19 104 SER A O 1
ATOM 798 N N . ALA A 1 105 ? 4.493 11.033 5.896 1.00 94.50 105 ALA A N 1
ATOM 799 C CA . ALA A 1 105 ? 5.879 10.647 5.677 1.00 94.50 105 ALA A CA 1
ATOM 800 C C . ALA A 1 105 ? 6.273 10.557 4.197 1.00 94.50 105 ALA A C 1
ATOM 802 O O . ALA A 1 105 ? 7.457 10.656 3.880 1.00 94.50 105 ALA A O 1
ATOM 803 N N . GLY A 1 106 ? 5.315 10.341 3.290 1.00 94.75 106 GLY A N 1
ATOM 804 C CA . GLY A 1 106 ? 5.616 10.131 1.874 1.00 94.75 106 GLY A CA 1
ATOM 805 C C . GLY A 1 106 ? 6.547 8.932 1.671 1.00 94.75 106 GLY A C 1
ATOM 806 O O . GLY A 1 106 ? 6.229 7.829 2.105 1.00 94.75 106 GLY A O 1
ATOM 807 N N . ASN A 1 107 ? 7.694 9.152 1.020 1.00 94.94 107 ASN A N 1
ATOM 808 C CA . ASN A 1 107 ? 8.729 8.136 0.803 1.00 94.94 107 ASN A CA 1
ATOM 809 C C . ASN A 1 107 ? 9.864 8.174 1.845 1.00 94.94 107 ASN A C 1
ATOM 811 O O . ASN A 1 107 ? 10.961 7.683 1.579 1.00 94.94 107 ASN A O 1
ATOM 815 N N . ASN A 1 108 ? 9.654 8.796 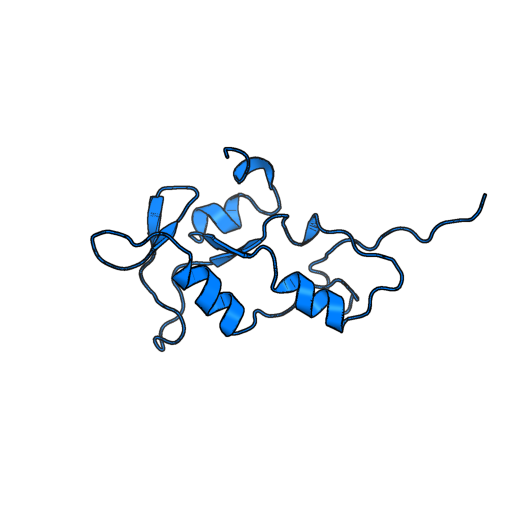3.006 1.00 95.50 108 ASN A N 1
ATOM 816 C CA . ASN A 1 108 ? 10.664 8.827 4.056 1.00 95.50 108 ASN A CA 1
ATOM 817 C C . ASN A 1 108 ? 10.688 7.509 4.852 1.00 95.50 108 ASN A C 1
ATOM 819 O O . ASN A 1 108 ? 9.972 7.362 5.843 1.00 95.50 108 ASN A O 1
ATOM 823 N N . ASP A 1 109 ? 11.559 6.580 4.455 1.00 93.62 109 ASP A N 1
ATOM 824 C CA . ASP A 1 109 ? 11.695 5.266 5.102 1.00 93.62 109 ASP A CA 1
ATOM 825 C C . ASP A 1 109 ? 12.379 5.312 6.475 1.00 93.62 109 ASP A C 1
ATOM 827 O O . ASP A 1 109 ? 12.248 4.368 7.253 1.00 93.62 109 ASP A O 1
ATOM 831 N N . SER A 1 110 ? 13.043 6.420 6.834 1.00 90.50 110 SER A N 1
ATOM 832 C CA . SER A 1 110 ? 13.686 6.552 8.155 1.00 90.50 110 SER A CA 1
ATOM 833 C C . SER A 1 110 ? 12.699 6.406 9.319 1.00 90.50 110 SER A C 1
ATOM 835 O O . SER A 1 110 ? 13.101 6.041 10.419 1.00 90.50 110 SER A O 1
ATOM 837 N N . ARG A 1 111 ? 11.395 6.599 9.071 1.00 85.69 111 ARG A N 1
ATOM 838 C CA . ARG A 1 111 ? 10.327 6.398 10.062 1.00 85.69 111 ARG A CA 1
ATOM 839 C C . ARG A 1 111 ? 10.175 4.955 10.541 1.00 85.69 111 ARG A C 1
ATOM 841 O O . ARG A 1 111 ? 9.613 4.737 11.607 1.00 85.69 111 ARG A O 1
ATOM 848 N N . PHE A 1 112 ? 10.624 3.984 9.748 1.00 83.38 112 PHE A N 1
ATOM 849 C CA . PHE A 1 112 ? 10.570 2.567 10.108 1.00 83.38 112 PHE A CA 1
ATOM 850 C C . PHE A 1 112 ? 11.827 2.123 10.879 1.00 83.38 112 PHE A C 1
ATOM 852 O O . PHE A 1 112 ? 11.877 1.005 11.391 1.00 83.38 112 PHE A O 1
ATOM 859 N N . GLY A 1 113 ? 12.838 2.998 10.967 1.00 61.69 113 GLY A N 1
ATOM 860 C CA . GLY A 1 113 ? 14.129 2.763 11.608 1.00 61.69 113 GLY A CA 1
ATOM 861 C C . GLY A 1 113 ? 14.106 3.063 13.104 1.00 61.69 113 GLY A C 1
ATOM 862 O O . GLY A 1 113 ? 14.544 4.124 13.541 1.00 61.69 113 GLY A O 1
ATOM 863 N N . GLY A 1 114 ? 13.608 2.091 13.864 1.00 47.75 114 GLY A N 1
ATOM 864 C CA . GLY A 1 114 ? 13.672 1.997 15.324 1.00 47.75 114 GLY A CA 1
ATOM 865 C C . GLY A 1 114 ? 13.486 0.552 15.804 1.00 47.75 114 GLY A C 1
ATOM 866 O O . GLY A 1 114 ? 12.868 0.336 16.842 1.00 47.75 114 GLY A O 1
ATOM 867 N N . GLN A 1 115 ? 13.959 -0.420 15.016 1.00 38.47 115 GLN A N 1
ATOM 868 C CA . GLN A 1 115 ? 14.039 -1.839 15.380 1.00 38.47 115 GLN A CA 1
ATOM 869 C C . GLN A 1 115 ? 15.502 -2.260 15.453 1.00 38.47 115 GLN A C 1
ATOM 871 O O . GLN A 1 115 ? 16.250 -1.888 14.520 1.00 38.47 115 GLN A O 1
#

Sequence (115 aa):
MLDHPESISGTNARGQLASRSSWRDQTVQGAWDQAVDAPQGGKFCPSCGTTVNVAPKSGIARDWDMSHNPSWTNRTFEPDIVRSAVIDDYNEGVMLECPQCNRSAGNNDSRFGGQ

Organism: NCBI:txid2056433

pLDDT: mean 93.2, std 11.84, range [38.47, 98.62]

Foldseek 3Di:
DPPQPDWDFQDCDPPDLNHQDDEDLVLLQVQQVPFPADPVAAGAAPLPRDGWHDHPPPPDDGQWDKAAVQGRRRDTHHPPDGSVVSNVVSSPRIHIHGPVVRVVCHNPNCSVPDD

InterPro domains:
  IPR026835 Toxin YqcG, C-terminal [PF14410] (41-106)

Radius of gyration: 15.99 Å; chains: 1; bounding box: 52×24×44 Å

Secondary structure (DSSP, 8-state):
---PPPPEEPB--TTSTTB--PPPHHHHHHHHHHSPBPTTSSEE-TTT--EE---TTSSS--SSEEEESS-GGG-EE-TT--HHHHHHHHTSSEEEE-HHHHHHHTT-GGGG---